Protein AF-A0A9D8MRJ4-F1 (afdb_monomer)

pLDDT: mean 77.16, std 15.73, range [46.44, 95.31]

Structure (mmCIF, N/CA/C/O backbone):
data_AF-A0A9D8MRJ4-F1
#
_entry.id   AF-A0A9D8MRJ4-F1
#
loop_
_atom_site.group_PDB
_atom_site.id
_atom_site.type_symbol
_atom_site.label_atom_id
_atom_site.label_alt_id
_atom_site.label_comp_id
_atom_site.label_asym_id
_atom_site.label_entity_id
_atom_site.label_seq_id
_atom_site.pdbx_PDB_ins_code
_atom_site.Cartn_x
_atom_site.Cartn_y
_atom_site.Cartn_z
_atom_site.occupancy
_atom_site.B_iso_or_equiv
_atom_site.auth_seq_id
_atom_site.auth_comp_id
_atom_site.auth_asym_id
_atom_site.auth_atom_id
_atom_site.pdbx_PDB_model_num
ATOM 1 N N . MET A 1 1 ? -28.141 25.399 30.790 1.00 52.19 1 MET A N 1
ATOM 2 C CA . MET A 1 1 ? -27.698 24.505 29.693 1.00 52.19 1 MET A CA 1
ATOM 3 C C . MET A 1 1 ? -27.273 23.184 30.318 1.00 52.19 1 MET A C 1
ATOM 5 O O . MET A 1 1 ? -26.398 23.189 31.171 1.00 52.19 1 MET A O 1
ATOM 9 N N . LYS A 1 2 ? -27.982 22.088 30.029 1.00 55.28 2 LYS A N 1
ATOM 10 C CA . LYS A 1 2 ? -27.834 20.803 30.734 1.00 55.28 2 LYS A CA 1
ATOM 11 C C . LYS A 1 2 ? -26.672 20.030 30.101 1.00 55.28 2 LYS A C 1
ATOM 13 O O . LYS A 1 2 ? -26.827 19.453 29.030 1.00 55.28 2 LYS A O 1
ATOM 18 N N . SER A 1 3 ? -25.498 20.085 30.718 1.00 67.44 3 SER A N 1
ATOM 19 C CA . SER A 1 3 ? -24.324 19.313 30.311 1.00 67.44 3 SER A CA 1
ATOM 20 C C . SER A 1 3 ? -24.606 17.826 30.528 1.00 67.44 3 SER A C 1
ATOM 22 O O . SER A 1 3 ? -24.783 17.369 31.658 1.00 67.44 3 SER A O 1
ATOM 24 N N . LYS A 1 4 ? -24.694 17.064 29.433 1.00 71.94 4 LYS A N 1
ATOM 25 C CA . LYS A 1 4 ? -24.726 15.602 29.496 1.00 71.94 4 LYS A CA 1
ATOM 26 C C . LYS A 1 4 ? -23.388 15.147 30.072 1.00 71.94 4 LYS A C 1
ATOM 28 O O . LYS A 1 4 ? -22.345 15.391 29.471 1.00 71.94 4 LYS A O 1
ATOM 33 N N . LYS A 1 5 ? -23.410 14.531 31.252 1.00 72.38 5 LYS A N 1
ATOM 34 C CA . LYS A 1 5 ? -22.231 13.862 31.798 1.00 72.38 5 LYS A CA 1
ATOM 35 C C . LYS A 1 5 ? -22.069 12.558 31.024 1.00 72.38 5 LYS A C 1
ATOM 37 O O . LYS A 1 5 ? -22.832 11.628 31.256 1.00 72.38 5 LYS A O 1
ATOM 42 N N . PHE A 1 6 ? -21.132 12.534 30.077 1.00 73.25 6 PHE A N 1
ATOM 43 C CA . PHE A 1 6 ? -20.687 11.291 29.454 1.00 73.25 6 PHE A CA 1
ATOM 44 C C . PHE A 1 6 ? -20.165 10.383 30.558 1.00 73.25 6 PHE A C 1
ATOM 46 O O . PHE A 1 6 ? -19.314 10.789 31.357 1.00 73.25 6 PHE A O 1
ATOM 53 N N . THR A 1 7 ? -20.708 9.179 30.647 1.00 86.75 7 THR A N 1
ATOM 54 C CA . THR A 1 7 ? -20.187 8.207 31.595 1.00 86.75 7 THR A CA 1
ATOM 55 C C . THR A 1 7 ? -18.882 7.657 31.023 1.00 86.75 7 THR A C 1
ATOM 57 O O . THR A 1 7 ? -18.795 7.343 29.838 1.00 86.75 7 THR A O 1
ATOM 60 N N . LEU A 1 8 ? -17.830 7.560 31.841 1.00 87.25 8 LEU A N 1
ATOM 61 C CA . LEU A 1 8 ? -16.538 7.019 31.389 1.00 87.25 8 LEU A CA 1
ATOM 62 C C . LEU A 1 8 ? -16.690 5.607 30.794 1.00 87.25 8 LEU A C 1
ATOM 64 O O . LEU A 1 8 ? -15.946 5.234 29.892 1.00 87.25 8 LEU A O 1
ATOM 68 N N . ILE A 1 9 ? -17.693 4.854 31.256 1.00 91.12 9 ILE A N 1
ATOM 69 C CA . ILE A 1 9 ? -18.018 3.515 30.762 1.00 91.12 9 ILE A CA 1
ATOM 70 C C . ILE A 1 9 ? -18.581 3.511 29.332 1.00 91.12 9 ILE A C 1
ATOM 72 O O . ILE A 1 9 ? -18.225 2.622 28.562 1.00 91.12 9 ILE A O 1
ATOM 76 N N . GLU A 1 10 ? -19.385 4.507 28.940 1.00 89.12 10 GLU A N 1
ATOM 77 C CA . GLU A 1 10 ? -19.872 4.637 27.556 1.00 89.12 10 GLU A CA 1
ATOM 78 C C . GLU A 1 10 ? -18.720 4.841 26.575 1.00 89.12 10 GLU A C 1
ATOM 80 O O . GLU A 1 10 ? -18.716 4.266 25.492 1.00 89.12 10 GLU A O 1
ATOM 85 N N . LEU A 1 11 ? -17.715 5.633 26.952 1.00 90.06 11 LEU A N 1
ATOM 86 C CA . LEU A 1 11 ? -16.557 5.865 26.090 1.00 90.06 11 LEU A CA 1
ATOM 87 C C . LEU A 1 11 ? -15.627 4.640 26.074 1.00 90.06 11 LEU A C 1
ATOM 89 O O . LEU A 1 11 ? -15.102 4.271 25.023 1.00 90.06 11 LEU A O 1
ATOM 93 N N . LEU A 1 12 ? -15.483 3.965 27.219 1.00 92.56 12 LEU A N 1
ATOM 94 C CA . LEU A 1 12 ? -14.640 2.780 27.379 1.00 92.56 12 LEU A CA 1
ATOM 95 C C . LEU A 1 12 ? -15.129 1.584 26.547 1.00 92.56 12 LEU A C 1
ATOM 97 O O . LEU A 1 12 ? -14.322 0.916 25.900 1.00 92.56 12 LEU A O 1
ATOM 101 N N . VAL A 1 13 ? -16.437 1.307 26.527 1.00 93.94 13 VAL A N 1
ATOM 102 C CA . VAL A 1 13 ? -16.971 0.165 25.764 1.00 93.94 13 VAL A CA 1
ATOM 103 C C . VAL A 1 13 ? -16.819 0.369 24.255 1.00 93.94 13 VAL A C 1
ATOM 105 O O . VAL A 1 13 ? -16.536 -0.578 23.524 1.00 93.94 13 VAL A O 1
ATOM 108 N N . VAL A 1 14 ? -16.925 1.613 23.782 1.00 94.44 14 VAL A N 1
ATOM 109 C CA . VAL A 1 14 ? -16.791 1.939 22.357 1.00 94.44 14 VAL A CA 1
ATOM 110 C C . VAL A 1 14 ? -15.367 1.688 21.872 1.00 94.44 14 VAL A C 1
ATOM 112 O O . VAL A 1 14 ? -15.179 1.008 20.863 1.00 94.44 14 VAL A O 1
ATOM 115 N N . ILE A 1 15 ? -14.353 2.162 22.601 1.00 95.19 15 ILE A N 1
ATOM 116 C CA . ILE A 1 15 ? -12.959 1.908 22.213 1.00 95.19 15 ILE A CA 1
ATOM 117 C C . ILE A 1 15 ? -12.601 0.418 22.305 1.00 95.19 15 ILE A C 1
ATOM 119 O O . ILE A 1 15 ? -11.819 -0.062 21.487 1.00 95.19 15 ILE A O 1
ATOM 123 N N . ALA A 1 16 ? -13.210 -0.330 23.234 1.00 94.94 16 ALA A N 1
ATOM 124 C CA . ALA A 1 16 ? -13.008 -1.772 23.357 1.00 94.94 16 ALA A CA 1
ATOM 125 C C . ALA A 1 16 ? -13.526 -2.528 22.123 1.00 94.94 16 ALA A C 1
ATOM 127 O O . ALA A 1 16 ? -12.825 -3.382 21.580 1.00 94.94 16 ALA A O 1
ATOM 128 N N . ILE A 1 17 ? -14.716 -2.179 21.627 1.00 95.31 17 ILE A N 1
ATOM 129 C CA . ILE A 1 17 ? -15.275 -2.789 20.412 1.00 95.31 17 ILE A CA 1
ATOM 130 C C . ILE A 1 17 ? -14.444 -2.401 19.181 1.00 95.31 17 ILE A C 1
ATOM 132 O O . ILE A 1 17 ? -14.105 -3.272 18.378 1.00 95.31 17 ILE A O 1
ATOM 136 N N . ILE A 1 18 ? -14.048 -1.126 19.049 1.00 95.19 18 ILE A N 1
ATOM 137 C CA . ILE A 1 18 ? -13.181 -0.668 17.947 1.00 95.19 18 ILE A CA 1
ATOM 138 C C . ILE A 1 18 ? -11.854 -1.434 17.950 1.00 95.19 18 ILE A C 1
ATOM 140 O O . ILE A 1 18 ? -11.402 -1.845 16.886 1.00 95.19 18 ILE A O 1
ATOM 144 N N . ALA A 1 19 ? -11.248 -1.678 19.115 1.00 94.06 19 ALA A N 1
ATOM 145 C CA . ALA A 1 19 ? -9.988 -2.411 19.222 1.00 94.06 19 ALA A CA 1
ATOM 146 C C . ALA A 1 19 ? -10.103 -3.868 18.741 1.00 94.06 19 ALA A C 1
ATOM 148 O O . ALA A 1 19 ? -9.223 -4.341 18.022 1.00 94.06 19 ALA A O 1
ATOM 149 N N . ILE A 1 20 ? -11.197 -4.563 19.074 1.00 93.62 20 ILE A N 1
ATOM 150 C CA . ILE A 1 20 ? -11.448 -5.939 18.612 1.00 93.62 20 ILE A CA 1
ATOM 151 C C . ILE A 1 20 ? -11.601 -5.970 17.085 1.00 93.62 20 ILE A C 1
ATOM 153 O O . ILE A 1 20 ? -10.965 -6.784 16.413 1.00 93.62 20 ILE A O 1
ATOM 157 N N . LEU A 1 21 ? -12.398 -5.054 16.527 1.00 94.88 21 LEU A N 1
ATOM 158 C CA . LEU A 1 21 ? -12.612 -4.959 15.080 1.00 94.88 21 LEU A CA 1
ATOM 159 C C . LEU A 1 21 ? -11.321 -4.568 14.343 1.00 94.88 21 LEU A C 1
ATOM 161 O O . LEU A 1 21 ? -10.961 -5.188 13.343 1.00 94.88 21 LEU A O 1
ATOM 165 N N . ALA A 1 22 ? -10.577 -3.589 14.862 1.00 92.75 22 ALA A N 1
ATOM 166 C CA . ALA A 1 22 ? -9.305 -3.143 14.297 1.00 92.75 22 ALA A CA 1
ATOM 167 C C . ALA A 1 22 ? -8.224 -4.235 14.353 1.00 92.75 22 ALA A C 1
ATOM 169 O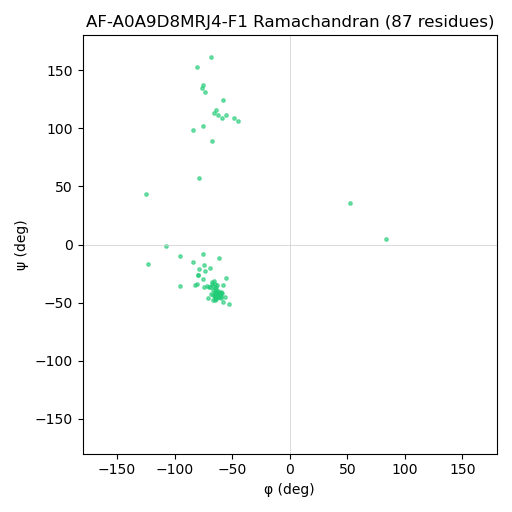 O . ALA A 1 22 ? -7.425 -4.348 13.421 1.00 92.75 22 ALA A O 1
ATOM 170 N N . GLY A 1 23 ? -8.230 -5.076 15.394 1.00 90.56 23 GLY A N 1
ATOM 171 C CA . GLY A 1 23 ? -7.321 -6.215 15.536 1.00 90.56 23 GLY A CA 1
ATOM 172 C C . GLY A 1 23 ? -7.419 -7.213 14.379 1.00 90.56 23 GLY A C 1
ATOM 173 O O . GLY A 1 23 ? -6.399 -7.738 13.937 1.00 90.56 23 GLY A O 1
ATOM 174 N N . MET A 1 24 ? -8.616 -7.415 13.821 1.00 88.12 24 MET A N 1
ATOM 175 C CA . MET A 1 24 ? -8.808 -8.244 12.623 1.00 88.12 24 MET A CA 1
ATOM 176 C C . MET A 1 24 ? -8.449 -7.503 11.322 1.00 88.12 24 MET A C 1
ATOM 178 O O . MET A 1 24 ? -8.049 -8.128 10.340 1.00 88.12 24 MET A O 1
ATOM 182 N N . LEU A 1 25 ? -8.543 -6.169 11.309 1.00 87.75 25 LEU A N 1
ATOM 183 C CA . LEU A 1 25 ? -8.295 -5.338 10.126 1.00 87.75 25 LEU A CA 1
ATOM 184 C C . LEU A 1 25 ? -6.807 -5.045 9.878 1.00 87.75 25 LEU A C 1
ATOM 186 O O . LEU A 1 25 ? -6.395 -5.013 8.722 1.00 87.75 25 LEU A O 1
ATOM 190 N N . LEU A 1 26 ? -5.982 -4.879 10.915 1.00 86.62 26 LEU A N 1
ATOM 191 C CA . LEU A 1 26 ? -4.534 -4.615 10.805 1.00 86.62 26 LEU A CA 1
ATOM 192 C C . LEU A 1 26 ? -3.761 -5.626 9.927 1.00 86.62 26 LEU A C 1
ATOM 194 O O . LEU A 1 26 ? -3.055 -5.195 9.008 1.00 86.62 26 LEU A O 1
ATOM 198 N N . PRO A 1 27 ? -3.885 -6.955 10.132 1.00 84.81 27 PRO A N 1
ATOM 199 C CA . PRO A 1 27 ? -3.202 -7.929 9.279 1.00 84.81 27 PRO A CA 1
ATOM 200 C C . PRO A 1 27 ? -3.757 -7.940 7.848 1.00 84.81 27 PRO A C 1
ATOM 202 O O . PRO A 1 27 ? -3.003 -8.155 6.898 1.00 84.81 27 PRO A O 1
ATOM 205 N N . SER A 1 28 ? -5.055 -7.670 7.677 1.00 89.62 28 SER A N 1
ATOM 206 C CA . SER A 1 28 ? -5.683 -7.563 6.357 1.00 89.62 28 SER A CA 1
ATOM 207 C C . SER A 1 28 ? -5.191 -6.327 5.598 1.00 89.62 28 SER A C 1
ATOM 209 O O . SER A 1 28 ? -4.849 -6.422 4.422 1.00 89.62 28 SER A O 1
ATOM 211 N N . LEU A 1 29 ? -5.079 -5.182 6.273 1.00 86.56 29 LEU A N 1
ATOM 212 C CA . LEU A 1 29 ? -4.610 -3.917 5.709 1.00 86.56 29 LEU A CA 1
ATOM 213 C C . LEU A 1 29 ? -3.130 -3.981 5.313 1.00 86.56 29 LEU A C 1
ATOM 215 O O . LEU A 1 29 ? -2.756 -3.479 4.255 1.00 86.56 29 LEU A O 1
ATOM 219 N N . SER A 1 30 ? -2.295 -4.648 6.115 1.00 86.81 30 SER A N 1
ATOM 220 C CA . SER A 1 30 ? -0.884 -4.879 5.780 1.00 86.81 30 SER A CA 1
ATOM 221 C C . SER A 1 30 ? -0.728 -5.712 4.499 1.00 86.81 30 SER A C 1
ATOM 223 O O . SER A 1 30 ? 0.019 -5.335 3.592 1.00 86.81 30 SER A O 1
ATOM 225 N N . LYS A 1 31 ? -1.513 -6.792 4.358 1.00 86.56 31 LYS A N 1
ATOM 226 C CA . LYS A 1 31 ? -1.557 -7.595 3.123 1.00 86.56 31 LYS A CA 1
ATOM 227 C C . LYS A 1 31 ? -2.070 -6.788 1.928 1.00 86.56 31 LYS A C 1
ATOM 229 O O . LYS A 1 31 ? -1.468 -6.856 0.859 1.00 86.56 31 LYS A O 1
ATOM 234 N N . ALA A 1 32 ? -3.128 -5.993 2.106 1.00 88.62 32 ALA A N 1
ATOM 235 C CA . ALA A 1 32 ? -3.665 -5.129 1.052 1.00 88.62 32 ALA A CA 1
ATOM 236 C C . ALA A 1 32 ? -2.628 -4.100 0.573 1.00 88.62 32 ALA A C 1
ATOM 238 O O . ALA A 1 32 ? -2.466 -3.909 -0.629 1.00 88.62 32 ALA A O 1
ATOM 239 N N . LYS A 1 33 ? -1.871 -3.491 1.496 1.00 87.25 33 LYS A N 1
ATOM 240 C CA . LYS A 1 33 ? -0.788 -2.552 1.168 1.00 87.25 33 LYS A CA 1
ATOM 241 C C . LYS A 1 33 ? 0.316 -3.222 0.351 1.00 87.25 33 LYS A C 1
ATOM 243 O O . LYS A 1 33 ? 0.754 -2.667 -0.652 1.00 87.25 33 LYS A O 1
ATOM 248 N N . SER A 1 34 ? 0.748 -4.420 0.746 1.00 87.75 34 SER A N 1
ATOM 249 C CA . SER A 1 34 ? 1.752 -5.173 -0.014 1.00 87.75 34 SER A CA 1
ATOM 250 C C . SER A 1 34 ? 1.252 -5.535 -1.418 1.00 87.75 34 SER A C 1
ATOM 252 O O . SER A 1 34 ? 1.980 -5.326 -2.385 1.00 87.75 34 SER A O 1
ATOM 254 N N . ALA A 1 35 ? 0.001 -5.985 -1.553 1.00 87.81 35 ALA A N 1
ATOM 255 C CA . ALA A 1 35 ? -0.603 -6.285 -2.852 1.00 87.81 35 ALA A CA 1
ATOM 256 C C . ALA A 1 35 ? -0.757 -5.033 -3.741 1.00 87.81 35 ALA A C 1
ATOM 258 O O . ALA A 1 35 ? -0.527 -5.098 -4.953 1.00 87.81 35 ALA A O 1
ATOM 259 N N . ALA A 1 36 ? -1.091 -3.882 -3.149 1.0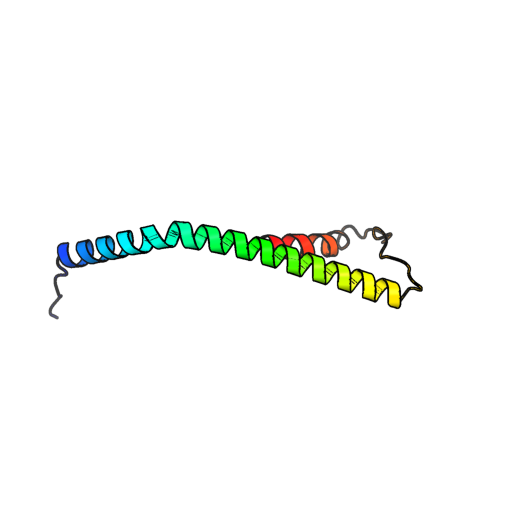0 87.44 36 ALA A N 1
ATOM 260 C CA . ALA A 1 36 ? -1.152 -2.599 -3.845 1.00 87.44 36 ALA A CA 1
ATOM 261 C C . ALA A 1 36 ? 0.228 -2.177 -4.374 1.00 87.44 36 ALA A C 1
ATOM 263 O O . ALA A 1 36 ? 0.341 -1.781 -5.531 1.00 87.44 36 ALA A O 1
ATOM 264 N N . MET A 1 37 ? 1.288 -2.348 -3.578 1.00 88.56 37 MET A N 1
ATOM 265 C CA . MET A 1 37 ? 2.669 -2.079 -4.003 1.00 88.56 37 MET A CA 1
ATOM 266 C C . MET A 1 37 ? 3.100 -2.983 -5.163 1.00 88.56 37 MET A C 1
ATOM 268 O O . MET A 1 37 ? 3.675 -2.505 -6.142 1.00 88.56 37 MET A O 1
ATOM 272 N N . THR A 1 38 ? 2.769 -4.277 -5.112 1.00 88.00 38 THR A N 1
ATOM 273 C CA . THR A 1 38 ? 3.025 -5.198 -6.230 1.00 88.00 38 THR A CA 1
ATOM 274 C C . THR A 1 38 ? 2.276 -4.767 -7.489 1.00 88.00 38 THR A C 1
ATOM 276 O O . THR A 1 38 ? 2.863 -4.719 -8.568 1.00 88.00 38 THR A O 1
ATOM 279 N N . THR A 1 39 ? 1.002 -4.396 -7.357 1.00 87.56 39 THR A N 1
ATOM 280 C CA . THR A 1 39 ? 0.183 -3.911 -8.479 1.00 87.56 39 THR A CA 1
ATOM 281 C C . THR A 1 39 ? 0.769 -2.635 -9.082 1.00 87.56 39 THR A C 1
ATOM 283 O O . THR A 1 39 ? 0.866 -2.519 -10.305 1.00 87.56 39 THR A O 1
ATOM 286 N N . ASN A 1 40 ? 1.232 -1.709 -8.240 1.00 85.75 40 ASN A N 1
ATOM 287 C CA . A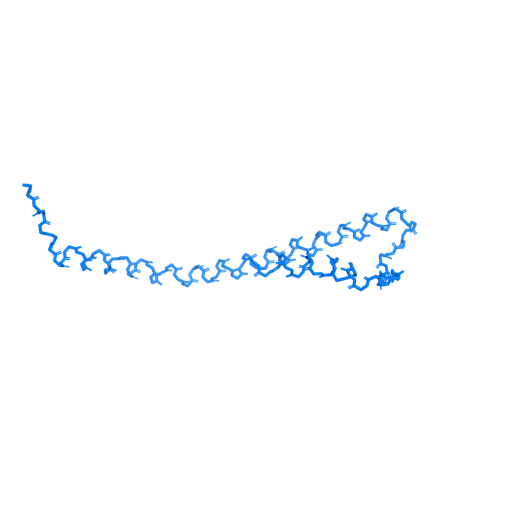SN A 1 40 ? 1.865 -0.472 -8.683 1.00 85.75 40 ASN A CA 1
ATOM 288 C C . ASN A 1 40 ? 3.160 -0.751 -9.467 1.00 85.75 40 ASN A C 1
ATOM 290 O O . ASN A 1 40 ? 3.339 -0.236 -10.573 1.00 85.75 40 ASN A O 1
ATOM 294 N N . CYS A 1 41 ? 4.010 -1.649 -8.960 1.00 86.00 41 CYS A N 1
ATOM 295 C CA . CYS A 1 41 ? 5.233 -2.083 -9.640 1.00 86.00 41 CYS A CA 1
ATOM 296 C C . CYS A 1 41 ? 4.938 -2.674 -11.028 1.00 86.00 41 CYS A C 1
ATOM 298 O O . CYS A 1 41 ? 5.507 -2.233 -12.027 1.00 86.00 41 CYS A O 1
ATOM 300 N N . VAL A 1 42 ? 3.978 -3.599 -11.122 1.00 89.38 42 VAL A N 1
ATOM 301 C CA . VAL A 1 42 ? 3.570 -4.202 -12.402 1.00 89.38 42 VAL A CA 1
ATOM 302 C C . VAL A 1 42 ? 3.042 -3.142 -13.370 1.00 89.38 42 VAL A C 1
ATOM 304 O O . VAL A 1 42 ? 3.411 -3.136 -14.547 1.00 89.38 42 VAL A O 1
ATOM 307 N N . SER A 1 43 ? 2.213 -2.214 -12.887 1.00 85.69 43 SER A N 1
ATOM 308 C CA . SER A 1 43 ? 1.668 -1.135 -13.715 1.00 85.69 43 SER A CA 1
ATOM 309 C C . SER A 1 43 ? 2.761 -0.194 -14.231 1.00 85.69 43 SER A C 1
ATOM 311 O O . SER A 1 43 ? 2.712 0.246 -15.379 1.00 85.69 43 SER A O 1
ATOM 313 N N . THR A 1 44 ? 3.787 0.068 -13.420 1.00 85.12 44 THR A N 1
ATOM 314 C CA . THR A 1 44 ? 4.931 0.909 -13.782 1.00 85.12 44 THR A CA 1
ATOM 315 C C . THR A 1 44 ? 5.816 0.213 -14.813 1.00 85.12 44 THR A C 1
ATOM 317 O O . THR A 1 44 ? 6.120 0.807 -15.846 1.00 85.12 44 THR A O 1
ATOM 320 N N . CYS A 1 45 ? 6.148 -1.068 -14.619 1.00 88.00 45 CYS A N 1
ATOM 321 C CA . CYS A 1 45 ? 6.902 -1.849 -15.606 1.00 88.00 45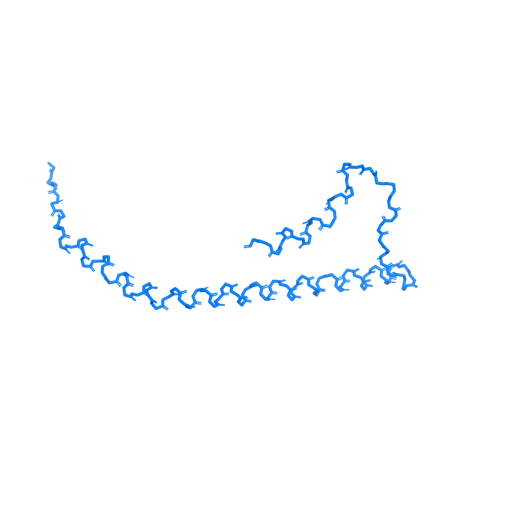 CYS A CA 1
ATOM 322 C C . CYS A 1 45 ? 6.175 -1.928 -16.952 1.00 88.00 45 CYS A C 1
ATOM 324 O O . CYS A 1 45 ? 6.801 -1.770 -18.000 1.00 88.00 45 CYS A O 1
ATOM 326 N N . ARG A 1 46 ? 4.847 -2.101 -16.939 1.00 88.00 46 ARG A N 1
ATOM 327 C CA . ARG A 1 46 ? 4.033 -2.079 -18.162 1.00 88.00 46 ARG A CA 1
ATOM 328 C C . ARG A 1 46 ? 4.110 -0.726 -18.870 1.00 88.00 46 ARG A C 1
ATOM 330 O O . ARG A 1 46 ? 4.273 -0.691 -20.085 1.00 88.00 46 ARG A O 1
ATOM 337 N N . GLN A 1 47 ? 4.010 0.376 -18.127 1.00 84.94 47 GLN A N 1
ATOM 338 C CA . GLN A 1 47 ? 4.120 1.727 -18.685 1.00 84.94 47 GLN A CA 1
ATOM 339 C C . G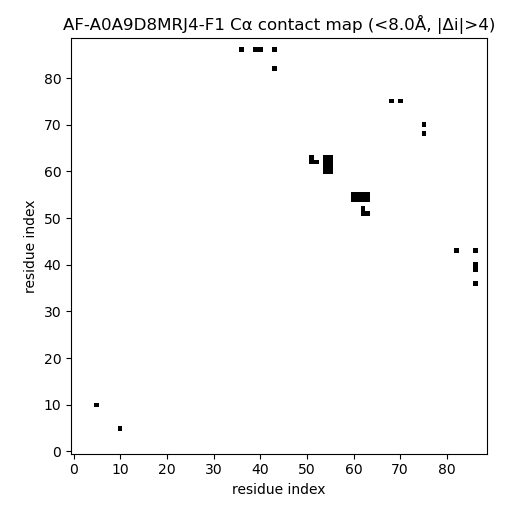LN A 1 47 ? 5.509 2.000 -19.273 1.00 84.94 47 GLN A C 1
ATOM 341 O O . GLN A 1 47 ? 5.604 2.621 -20.326 1.00 84.94 47 GLN A O 1
ATOM 346 N N . ILE A 1 48 ? 6.581 1.527 -18.634 1.00 85.62 48 ILE A N 1
ATOM 347 C CA . ILE A 1 48 ? 7.947 1.641 -19.168 1.00 85.62 48 ILE A CA 1
ATOM 348 C C . ILE A 1 48 ? 8.090 0.824 -20.451 1.00 85.62 48 ILE A C 1
ATOM 350 O O . ILE A 1 48 ? 8.574 1.352 -21.445 1.00 85.62 48 ILE A O 1
ATOM 354 N N . GLY A 1 49 ? 7.627 -0.429 -20.456 1.00 86.25 49 GLY A N 1
ATOM 355 C CA . GLY A 1 49 ? 7.651 -1.275 -21.650 1.00 86.25 49 GLY A CA 1
ATOM 356 C C . GLY A 1 49 ? 6.923 -0.623 -22.824 1.00 86.25 49 GLY A C 1
ATOM 357 O O . GLY A 1 49 ? 7.482 -0.538 -23.911 1.00 86.25 49 GLY A O 1
ATOM 358 N N . LEU A 1 50 ? 5.733 -0.065 -22.578 1.00 88.94 50 LEU A N 1
ATOM 359 C CA . LEU A 1 50 ? 4.982 0.679 -23.589 1.00 88.94 50 LEU A CA 1
ATOM 360 C C . LEU A 1 50 ? 5.767 1.890 -24.110 1.00 88.94 50 LEU A C 1
ATOM 362 O O . LEU A 1 50 ? 5.853 2.073 -25.317 1.00 88.94 50 LEU A O 1
ATOM 366 N N . LYS A 1 51 ? 6.381 2.684 -23.224 1.00 82.62 51 LYS A N 1
ATOM 367 C CA . LYS A 1 51 ? 7.223 3.826 -23.619 1.00 82.62 51 LYS A CA 1
ATOM 368 C C . LYS A 1 51 ? 8.410 3.393 -24.480 1.00 82.62 51 LYS A C 1
ATOM 370 O O . LYS A 1 51 ? 8.710 4.061 -25.461 1.00 82.62 51 LYS A O 1
ATOM 375 N N . CYS A 1 52 ? 9.065 2.284 -24.138 1.00 84.94 52 CYS A N 1
ATOM 376 C C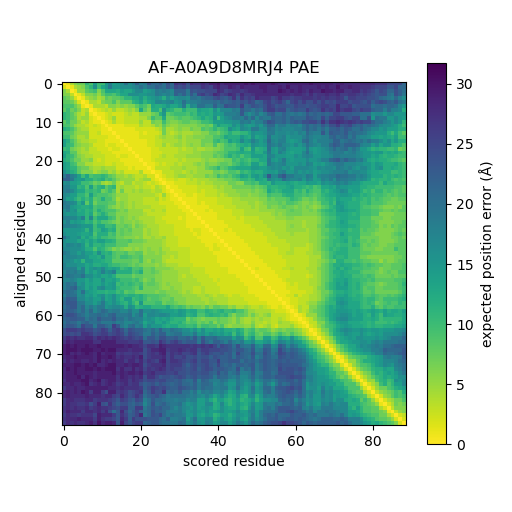A . CYS A 1 52 ? 10.163 1.737 -24.935 1.00 84.94 52 CYS A CA 1
ATOM 377 C C . CYS A 1 52 ? 9.688 1.268 -26.312 1.00 84.94 52 CYS A C 1
ATOM 379 O O . CYS A 1 52 ? 10.377 1.513 -27.294 1.00 84.94 52 CYS A O 1
ATOM 381 N N . THR A 1 53 ? 8.520 0.625 -26.396 1.00 87.94 53 THR A N 1
ATOM 382 C CA . THR A 1 53 ? 7.929 0.213 -27.677 1.00 87.94 53 THR A CA 1
ATOM 383 C C . THR A 1 53 ? 7.553 1.414 -28.537 1.00 87.94 53 THR A C 1
ATOM 385 O O . THR A 1 53 ? 7.904 1.427 -29.707 1.00 87.94 53 THR A O 1
ATOM 388 N N . MET A 1 54 ? 6.898 2.429 -27.966 1.00 86.81 54 MET A N 1
ATOM 389 C CA . MET A 1 54 ? 6.556 3.663 -28.685 1.00 86.81 54 MET A CA 1
ATOM 390 C C . MET A 1 54 ? 7.812 4.364 -29.211 1.00 86.81 54 MET A C 1
ATOM 392 O O . MET A 1 54 ? 7.867 4.746 -30.368 1.00 86.81 54 MET A O 1
ATOM 396 N N . TYR A 1 55 ? 8.857 4.456 -28.386 1.00 84.12 55 TYR A N 1
ATOM 397 C CA . TYR A 1 55 ? 10.131 5.030 -28.810 1.00 84.12 55 TYR A CA 1
ATOM 398 C C . TYR A 1 55 ? 10.789 4.217 -29.935 1.00 84.12 55 TYR A C 1
ATOM 400 O O . TYR A 1 55 ? 11.291 4.786 -30.894 1.00 84.12 55 TYR A O 1
ATOM 408 N N . ALA A 1 56 ? 10.784 2.886 -29.844 1.00 85.56 56 ALA A N 1
ATOM 409 C CA . ALA A 1 56 ? 11.339 2.043 -30.898 1.00 85.56 56 ALA A CA 1
ATOM 410 C C . ALA A 1 56 ? 10.575 2.190 -32.225 1.00 85.56 56 ALA A C 1
ATOM 412 O O . ALA A 1 56 ? 11.201 2.140 -33.277 1.00 85.56 56 ALA A O 1
ATOM 413 N N . ASP A 1 57 ? 9.256 2.391 -32.181 1.00 89.62 57 ASP A N 1
ATOM 414 C CA . ASP A 1 57 ? 8.431 2.641 -33.371 1.00 89.62 57 ASP A CA 1
ATOM 415 C C . ASP A 1 57 ? 8.798 3.975 -34.045 1.00 89.62 57 ASP A C 1
ATOM 417 O O . ASP A 1 57 ? 8.969 4.036 -35.260 1.00 89.62 57 ASP A O 1
ATOM 421 N N . ASP A 1 58 ? 9.029 5.021 -33.246 1.00 87.38 58 ASP A N 1
ATOM 422 C CA . ASP A 1 58 ? 9.397 6.355 -33.737 1.00 87.38 58 ASP A CA 1
ATOM 423 C C . ASP A 1 58 ? 10.851 6.448 -34.261 1.00 87.38 58 ASP A C 1
ATOM 425 O O . ASP A 1 58 ? 11.168 7.347 -35.043 1.00 87.38 58 ASP A O 1
ATOM 429 N N . TYR 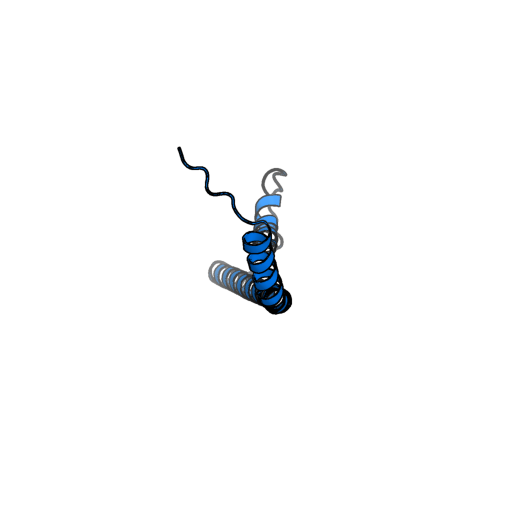A 1 59 ? 11.751 5.554 -33.827 1.00 86.00 59 TYR A N 1
ATOM 430 C CA . TYR A 1 59 ? 13.199 5.627 -34.087 1.00 86.00 59 TYR A CA 1
ATOM 431 C C . TYR A 1 59 ? 13.777 4.359 -34.753 1.00 86.00 59 TYR A C 1
ATOM 433 O O . TYR A 1 59 ? 14.843 3.891 -34.356 1.00 86.00 59 TYR A O 1
ATOM 441 N N . ASP A 1 60 ? 13.109 3.788 -35.762 1.00 87.06 60 ASP A N 1
ATOM 442 C CA . ASP A 1 60 ? 13.615 2.653 -36.571 1.00 87.06 60 ASP A CA 1
ATOM 443 C C . ASP A 1 60 ? 14.085 1.434 -35.739 1.00 87.06 60 ASP A C 1
ATOM 445 O O . ASP A 1 60 ? 15.059 0.745 -36.055 1.00 87.06 60 ASP A O 1
ATOM 449 N N . GLY A 1 61 ? 13.403 1.155 -34.629 1.00 82.00 61 GLY A N 1
ATOM 450 C CA . GLY A 1 61 ? 13.716 0.052 -33.720 1.00 82.00 61 GLY A CA 1
ATOM 451 C C . GLY A 1 61 ? 14.811 0.355 -32.694 1.00 82.00 61 GLY A C 1
ATOM 452 O O . GLY A 1 61 ? 15.200 -0.540 -31.937 1.00 82.00 61 GLY A O 1
ATOM 453 N N . TYR A 1 62 ? 15.315 1.589 -32.626 1.00 80.00 62 TYR A N 1
ATOM 454 C CA . TYR A 1 62 ? 16.295 1.981 -31.617 1.00 80.00 62 TYR A CA 1
ATOM 455 C C . TYR A 1 62 ? 15.634 2.116 -30.243 1.00 80.00 62 TYR A C 1
ATOM 457 O O . TYR A 1 62 ? 14.617 2.781 -30.089 1.00 80.00 62 TYR A O 1
ATOM 465 N N . LEU A 1 63 ? 16.222 1.504 -29.214 1.00 79.06 63 LEU A N 1
ATOM 466 C CA . LEU A 1 63 ? 15.757 1.668 -27.835 1.00 79.06 63 LEU A CA 1
ATOM 467 C C . LEU A 1 63 ? 16.284 2.976 -27.227 1.00 79.06 63 LEU A C 1
ATOM 469 O O . LEU A 1 63 ? 17.371 3.430 -27.607 1.00 79.06 63 LEU A O 1
ATOM 473 N N . PRO A 1 64 ? 15.569 3.566 -26.247 1.00 73.50 64 PRO A N 1
ATOM 474 C CA . PRO A 1 64 ? 16.043 4.763 -25.570 1.00 73.50 64 PRO A CA 1
ATOM 475 C C . PRO A 1 64 ? 17.359 4.449 -24.849 1.00 73.50 64 PRO A C 1
ATOM 477 O O . PRO A 1 64 ? 17.404 3.673 -23.894 1.00 73.50 64 PRO A O 1
ATOM 480 N N . GLY A 1 65 ? 18.454 5.028 -25.343 1.00 69.75 65 GLY A N 1
ATOM 481 C CA . GLY A 1 65 ? 19.771 4.889 -24.730 1.00 69.75 65 GLY A CA 1
ATOM 482 C C . GLY A 1 65 ? 19.841 5.598 -23.372 1.00 69.75 65 GLY A C 1
ATOM 483 O O . GLY A 1 65 ? 19.025 6.484 -23.100 1.00 69.75 65 GLY A O 1
ATOM 484 N N . PRO A 1 66 ? 20.828 5.267 -22.516 1.00 64.12 66 PRO A N 1
ATOM 485 C CA . PRO A 1 66 ? 21.119 6.076 -21.336 1.00 64.12 66 PRO A CA 1
ATOM 486 C C . PRO A 1 66 ? 21.382 7.499 -21.829 1.00 64.12 66 PRO A C 1
ATOM 488 O O . PRO A 1 66 ? 22.326 7.715 -22.589 1.00 64.12 66 PRO A O 1
ATOM 491 N N . GLY A 1 67 ? 20.473 8.424 -21.508 1.00 63.16 67 GLY A N 1
ATOM 492 C CA . GLY A 1 67 ? 20.376 9.714 -22.183 1.00 63.16 67 GLY A CA 1
ATOM 493 C C . GLY A 1 67 ? 21.735 10.398 -22.295 1.00 63.16 67 GLY A C 1
ATOM 494 O O . GLY A 1 67 ? 22.269 10.884 -21.302 1.00 63.16 67 GLY A O 1
ATOM 495 N N . LYS A 1 68 ? 22.286 10.473 -23.511 1.00 57.03 68 LYS A N 1
ATOM 496 C CA . LYS A 1 68 ? 23.406 11.366 -23.834 1.00 57.03 68 LYS A CA 1
ATOM 497 C C . LYS A 1 68 ? 22.861 12.779 -24.027 1.00 57.03 68 LYS A C 1
ATOM 499 O O . LYS A 1 68 ? 22.993 13.372 -25.090 1.00 57.03 68 LYS A O 1
ATOM 504 N N . GLY A 1 69 ? 22.183 13.296 -23.010 1.00 54.31 69 GLY A N 1
ATOM 505 C CA . GLY A 1 69 ? 21.988 14.729 -22.900 1.00 54.31 69 GLY A CA 1
ATOM 506 C C . GLY A 1 69 ? 23.307 15.316 -22.431 1.00 54.31 69 GLY A C 1
ATOM 507 O O . GLY A 1 69 ? 23.927 14.771 -21.517 1.00 54.31 69 GLY A O 1
ATOM 508 N N . SER A 1 70 ? 23.736 16.432 -23.012 1.00 52.84 70 SER A N 1
ATOM 509 C CA . SER A 1 70 ? 24.492 17.415 -22.242 1.00 52.84 70 SER A CA 1
ATOM 510 C C . SER A 1 70 ? 23.737 17.566 -20.925 1.00 52.84 70 SER A C 1
ATOM 512 O O . SER A 1 70 ? 22.603 18.046 -20.918 1.00 52.84 70 SER A O 1
ATOM 514 N N . ILE A 1 71 ? 24.288 17.007 -19.849 1.00 56.25 71 ILE A N 1
ATOM 515 C CA . ILE A 1 71 ? 23.686 17.054 -18.527 1.00 56.25 71 ILE A CA 1
ATOM 516 C C . ILE A 1 71 ? 23.768 18.525 -18.139 1.00 56.25 71 ILE A C 1
ATOM 518 O O . ILE A 1 71 ? 24.767 18.971 -17.590 1.00 56.25 71 ILE A O 1
ATOM 522 N N . ASN A 1 72 ? 22.746 19.296 -18.487 1.00 55.97 72 ASN A N 1
ATOM 523 C CA . ASN A 1 72 ? 22.397 20.476 -17.728 1.00 55.97 72 ASN A CA 1
ATOM 524 C C . ASN A 1 72 ? 22.116 19.927 -16.318 1.00 55.97 72 ASN A C 1
ATOM 526 O O . ASN A 1 72 ? 21.178 19.127 -16.165 1.00 55.97 72 ASN A O 1
ATOM 530 N N . PRO A 1 73 ? 22.995 20.186 -15.328 1.00 57.50 73 PRO A N 1
ATOM 531 C CA . PRO A 1 73 ? 22.922 19.543 -14.016 1.00 57.50 73 PRO A CA 1
ATOM 532 C C . PRO A 1 73 ? 21.605 19.854 -13.285 1.00 57.50 73 PRO A C 1
ATOM 534 O O . PRO A 1 73 ? 21.273 19.182 -12.315 1.00 57.50 73 PRO A O 1
ATOM 537 N N . ASP A 1 74 ? 20.836 20.820 -13.784 1.00 59.75 74 ASP A N 1
ATOM 538 C CA . ASP A 1 74 ? 19.492 21.195 -13.361 1.00 59.75 74 ASP A CA 1
ATOM 539 C C . ASP A 1 74 ? 18.375 20.231 -13.817 1.00 59.75 74 ASP A C 1
ATOM 541 O O . ASP A 1 74 ? 17.415 20.064 -13.073 1.00 59.75 74 ASP A O 1
ATOM 545 N N . ASN A 1 75 ? 18.482 19.528 -14.960 1.00 57.91 75 ASN A N 1
ATOM 546 C CA . ASN A 1 75 ? 17.318 18.827 -15.558 1.00 57.91 75 ASN A CA 1
ATOM 547 C C . ASN A 1 75 ? 17.498 17.315 -15.783 1.00 57.91 75 ASN A C 1
ATOM 549 O O . ASN A 1 75 ? 16.517 16.588 -15.949 1.00 57.91 75 ASN A O 1
ATOM 553 N N . ALA A 1 76 ? 18.728 16.794 -15.760 1.00 51.56 76 ALA A N 1
ATOM 554 C CA . ALA A 1 76 ? 18.977 15.360 -15.969 1.00 51.56 76 ALA A CA 1
ATOM 555 C C . ALA A 1 76 ? 18.486 14.473 -14.807 1.00 51.56 76 ALA A C 1
ATOM 557 O O . ALA A 1 76 ? 18.227 13.281 -14.988 1.00 51.56 76 ALA A O 1
ATOM 558 N N . ALA A 1 77 ? 18.300 15.056 -13.620 1.00 51.78 77 ALA A N 1
ATOM 559 C CA . ALA A 1 77 ? 17.717 14.373 -12.470 1.00 51.78 77 ALA A CA 1
ATOM 560 C C . ALA A 1 77 ? 16.193 14.171 -12.599 1.00 51.78 77 ALA A C 1
ATOM 562 O O . ALA A 1 77 ? 15.628 13.320 -11.916 1.00 51.78 77 ALA A O 1
ATOM 563 N N . HIS A 1 78 ? 15.512 14.897 -13.495 1.00 50.56 78 HIS A N 1
ATOM 564 C CA . HIS A 1 78 ? 14.048 14.957 -13.507 1.00 50.56 78 HIS A CA 1
ATOM 565 C C . HIS A 1 78 ? 13.352 13.800 -14.245 1.00 50.56 78 HIS A C 1
ATOM 567 O O . HIS A 1 78 ? 12.163 13.600 -14.038 1.00 50.56 78 HIS A O 1
ATOM 573 N N . HIS A 1 79 ? 14.036 12.992 -15.063 1.00 51.50 79 HIS A N 1
ATOM 574 C CA . HIS A 1 79 ? 13.381 11.857 -15.744 1.00 51.50 79 HIS A CA 1
ATOM 575 C C . HIS A 1 79 ? 13.526 10.523 -15.001 1.00 51.50 79 HIS A C 1
ATOM 577 O O . HIS A 1 79 ? 12.579 9.737 -14.957 1.00 51.50 79 HIS A O 1
ATOM 583 N N . ASN A 1 80 ? 14.669 10.282 -14.351 1.00 51.38 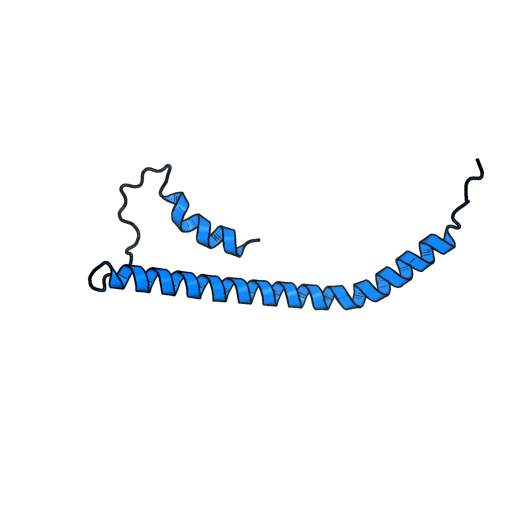80 ASN A N 1
ATOM 584 C CA . ASN A 1 80 ? 14.866 9.073 -13.543 1.00 51.38 80 ASN A CA 1
ATOM 585 C C . ASN A 1 80 ? 14.192 9.154 -12.162 1.00 51.38 80 ASN A C 1
ATOM 587 O O . ASN A 1 80 ? 13.894 8.113 -11.581 1.00 51.38 80 ASN A O 1
ATOM 591 N N . TYR A 1 81 ? 13.897 10.353 -11.641 1.00 51.94 81 TYR A N 1
ATOM 592 C CA . TYR A 1 81 ? 13.242 10.476 -10.332 1.00 51.94 81 TYR A CA 1
ATOM 593 C C . TYR A 1 81 ? 11.720 10.246 -10.370 1.00 51.94 81 TYR A C 1
ATOM 595 O O . TYR A 1 81 ? 11.167 9.777 -9.380 1.00 51.94 81 TYR A O 1
ATOM 603 N N . VAL A 1 82 ? 11.034 10.478 -11.500 1.00 53.38 82 VAL A N 1
ATOM 604 C CA . VAL A 1 82 ? 9.561 10.338 -11.576 1.00 53.38 82 VAL A CA 1
ATOM 605 C C . VAL A 1 82 ? 9.126 8.875 -11.487 1.00 53.38 82 VAL A C 1
ATOM 607 O O . VAL A 1 82 ? 8.125 8.565 -10.844 1.00 53.38 82 VAL A O 1
ATOM 610 N N . VAL A 1 83 ? 9.897 7.955 -12.075 1.00 55.88 83 VAL A N 1
ATOM 611 C CA . VAL A 1 83 ? 9.616 6.512 -11.984 1.00 55.88 83 VAL A CA 1
ATOM 612 C C . VAL A 1 83 ? 9.790 6.012 -10.545 1.00 55.88 83 VAL A C 1
ATOM 614 O O . VAL A 1 83 ? 9.016 5.175 -10.097 1.00 55.88 83 VAL A O 1
ATOM 617 N N . LEU A 1 84 ? 10.761 6.562 -9.808 1.00 53.47 84 LEU A N 1
ATOM 618 C CA . LEU A 1 84 ? 11.058 6.172 -8.426 1.00 53.47 84 LEU A CA 1
ATOM 619 C C . LEU A 1 84 ? 10.109 6.822 -7.404 1.00 53.47 84 LEU A C 1
ATOM 621 O O . LEU A 1 84 ? 9.745 6.191 -6.411 1.00 53.47 84 LEU A O 1
ATOM 625 N N . GLN A 1 85 ? 9.658 8.057 -7.640 1.00 51.50 85 GLN A N 1
ATOM 626 C CA . GLN A 1 85 ? 8.710 8.734 -6.751 1.00 51.50 85 GLN A CA 1
ATOM 627 C C . GLN A 1 85 ? 7.300 8.145 -6.824 1.00 51.50 85 GLN A C 1
ATOM 629 O O . GLN A 1 85 ? 6.641 8.008 -5.795 1.00 51.50 85 GLN A O 1
ATOM 634 N N . ASN A 1 86 ? 6.859 7.711 -8.007 1.00 52.69 86 ASN A N 1
ATOM 635 C CA . ASN A 1 86 ? 5.523 7.136 -8.176 1.00 52.69 86 ASN A CA 1
ATOM 636 C C . ASN A 1 86 ? 5.395 5.697 -7.633 1.00 52.69 86 ASN A C 1
ATOM 638 O O . ASN A 1 86 ? 4.293 5.158 -7.560 1.00 52.69 86 ASN A O 1
ATOM 642 N N . THR A 1 87 ? 6.511 5.071 -7.241 1.00 53.91 87 THR A N 1
ATOM 643 C CA . THR A 1 87 ? 6.546 3.754 -6.582 1.00 53.91 87 THR A CA 1
ATOM 644 C C . THR A 1 87 ? 6.594 3.820 -5.051 1.00 53.91 87 THR A C 1
ATOM 646 O O . THR A 1 87 ? 6.454 2.783 -4.408 1.00 53.91 87 THR A O 1
ATOM 649 N N . ALA A 1 88 ? 6.796 5.006 -4.460 1.00 48.56 88 ALA A N 1
ATOM 650 C CA . ALA A 1 88 ? 7.049 5.182 -3.023 1.00 48.56 88 ALA A CA 1
ATOM 651 C C . ALA A 1 88 ? 5.877 5.783 -2.216 1.00 48.56 88 ALA A C 1
ATOM 653 O O . ALA A 1 88 ? 5.998 5.919 -0.997 1.00 48.56 88 ALA A O 1
ATOM 654 N N . THR A 1 89 ? 4.758 6.115 -2.864 1.00 46.44 89 THR A N 1
ATOM 655 C CA . THR A 1 89 ? 3.540 6.645 -2.216 1.00 46.44 89 THR A CA 1
ATOM 656 C C . THR A 1 89 ? 2.405 5.642 -2.349 1.00 46.44 89 THR A C 1
ATOM 658 O O . THR A 1 89 ? 1.707 5.411 -1.336 1.00 46.44 89 THR A O 1
#

Mean predicted aligned error: 12.72 Å

F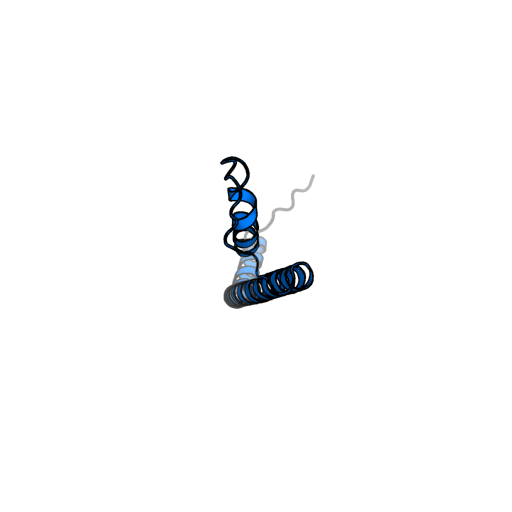oldseek 3Di:
DDDDDDDPVVVVVVVVVVCVVVVVVVVVVVVVVVVVLVVQVVVLVVVVVVVQVVVCVVPVRDGDDLDPDPCPVVPSVPPVVVSVVSSPD

Radius of gyration: 25.68 Å; Cα contacts (8 Å, |Δi|>4): 19; chains: 1; bounding box: 52×33×68 Å

Sequence (89 aa):
MKSKKFTLIELLVVIAIIAILAGMLLPSLSKAKSAAMTTNCVSTCRQIGLKCTMYADDYDGYLPGPGKGSINPDNAAHHNYVVLQNTAT

Secondary structure (DSSP, 8-state):
-------HHHHHHHHHHHHHHHHHHHHHHHHHHHHHHHHHHHHHHHHHHHHHHHHHHHTTT----S------TTTTHHHHHHHHHTT--

Solvent-accessible surface area (backbone atoms only — not comparable to full-atom values): 5442 Å² total; per-residue (Å²): 134,89,79,80,78,78,53,72,64,65,58,50,53,52,54,52,51,50,50,59,56,46,63,64,42,53,66,52,50,55,52,50,51,52,52,49,53,52,50,50,50,54,53,48,54,51,52,50,52,50,52,43,51,54,44,13,69,77,47,88,66,43,65,84,65,85,76,87,57,85,70,52,86,86,55,67,62,63,68,69,45,53,68,57,54,74,73,74,120